Protein AF-A0A1E5FU29-F1 (afdb_monomer_lite)

Radius of gyration: 23.09 Å; chains: 1; bounding box: 64×74×40 Å

Structure (mmCIF, N/CA/C/O backbone):
data_AF-A0A1E5FU29-F1
#
_entry.id   AF-A0A1E5FU29-F1
#
loop_
_atom_site.group_PDB
_atom_site.id
_atom_site.type_symbol
_atom_site.label_atom_id
_atom_site.label_alt_id
_atom_site.label_comp_id
_atom_site.label_asym_id
_atom_site.label_entity_id
_atom_site.label_seq_id
_atom_site.pdbx_PDB_ins_code
_atom_site.Cartn_x
_atom_site.Cartn_y
_atom_site.Cartn_z
_atom_site.occupancy
_atom_site.B_iso_or_equiv
_atom_site.auth_seq_id
_atom_site.auth_comp_id
_atom_site.auth_asym_id
_atom_site.auth_atom_id
_atom_site.pdbx_PDB_model_num
ATOM 1 N N . MET A 1 1 ? 45.379 59.326 -18.581 1.00 33.59 1 MET A N 1
ATOM 2 C CA . MET A 1 1 ? 43.974 59.347 -18.115 1.00 33.59 1 MET A CA 1
ATOM 3 C C . MET A 1 1 ? 43.387 57.948 -18.263 1.00 33.59 1 MET A C 1
ATOM 5 O O . MET A 1 1 ? 43.498 57.407 -19.348 1.00 33.59 1 MET A O 1
ATOM 9 N N . LYS A 1 2 ? 42.839 57.398 -17.162 1.00 38.16 2 LYS A N 1
ATOM 10 C CA . LYS A 1 2 ? 41.643 56.522 -17.045 1.00 38.16 2 LYS A CA 1
ATOM 11 C C . LYS A 1 2 ? 41.327 55.614 -18.252 1.00 38.16 2 LYS A C 1
ATOM 13 O O . LYS A 1 2 ? 40.921 56.133 -19.280 1.00 38.16 2 LYS A O 1
ATOM 18 N N . LYS A 1 3 ? 41.424 54.279 -18.145 1.00 38.75 3 LYS A N 1
ATOM 19 C CA . LYS A 1 3 ? 40.364 53.292 -17.759 1.00 38.75 3 LYS A CA 1
ATOM 20 C C . LYS A 1 3 ? 40.636 52.039 -18.636 1.00 38.75 3 LYS A C 1
ATOM 22 O O . LYS A 1 3 ? 41.218 52.215 -19.693 1.00 38.75 3 LYS A O 1
ATOM 27 N N . LEU A 1 4 ? 40.297 50.782 -18.361 1.00 48.09 4 LEU A N 1
ATOM 28 C CA . LEU A 1 4 ? 39.419 50.080 -17.426 1.00 48.09 4 LEU A CA 1
ATOM 29 C C . LEU A 1 4 ? 39.959 48.636 -17.358 1.00 48.09 4 LEU A C 1
ATOM 31 O O . LEU A 1 4 ? 40.331 48.074 -18.386 1.00 48.09 4 LEU A O 1
ATOM 35 N N . ILE A 1 5 ? 39.991 48.046 -16.165 1.00 54.25 5 ILE A N 1
ATOM 36 C CA . ILE A 1 5 ? 40.266 46.620 -15.957 1.00 54.25 5 ILE A CA 1
ATOM 37 C C . ILE A 1 5 ? 39.015 45.861 -16.410 1.00 54.25 5 ILE A C 1
ATOM 39 O O . ILE A 1 5 ? 37.959 46.020 -15.798 1.00 54.25 5 ILE A O 1
ATOM 43 N N . LEU A 1 6 ? 39.112 45.070 -17.482 1.00 47.22 6 LEU A N 1
ATOM 44 C CA . LEU A 1 6 ? 38.072 44.106 -17.834 1.00 47.22 6 LEU A CA 1
ATOM 45 C C . LEU A 1 6 ? 38.356 42.822 -17.048 1.00 47.22 6 LEU A C 1
ATOM 47 O O . LEU A 1 6 ? 39.181 41.999 -17.435 1.00 47.22 6 LEU A O 1
ATOM 51 N N . ALA A 1 7 ? 37.718 42.705 -15.888 1.00 53.34 7 ALA A N 1
ATOM 52 C CA . ALA A 1 7 ? 37.637 41.451 -15.164 1.00 53.34 7 ALA A CA 1
ATOM 53 C C . ALA A 1 7 ? 36.749 40.496 -15.973 1.00 53.34 7 ALA A C 1
ATOM 55 O O . ALA A 1 7 ? 35.549 40.730 -16.111 1.00 53.34 7 ALA A O 1
ATOM 56 N N . SER A 1 8 ? 37.335 39.428 -16.511 1.00 46.84 8 SER A N 1
ATOM 57 C CA . SER A 1 8 ? 36.581 38.289 -17.034 1.00 46.84 8 SER A CA 1
ATOM 58 C C . SER A 1 8 ? 35.973 37.519 -15.862 1.00 46.84 8 SER A C 1
ATOM 60 O O . SER A 1 8 ? 36.492 36.493 -15.437 1.00 46.84 8 SER A O 1
ATOM 62 N N . THR A 1 9 ? 34.867 38.021 -15.315 1.00 53.34 9 THR A N 1
ATOM 63 C CA . THR A 1 9 ? 33.926 37.213 -14.534 1.00 53.34 9 THR A CA 1
ATOM 64 C C . THR A 1 9 ? 33.144 36.336 -15.504 1.00 53.34 9 THR A C 1
ATOM 66 O O . THR A 1 9 ? 31.980 36.594 -15.810 1.00 53.34 9 THR A O 1
ATOM 69 N N . THR A 1 10 ? 33.795 35.308 -16.043 1.00 51.16 10 THR A N 1
ATOM 70 C CA . THR A 1 10 ? 33.079 34.202 -16.667 1.00 51.16 10 THR A CA 1
ATOM 71 C C . THR A 1 10 ? 32.495 33.360 -15.551 1.00 51.16 10 THR A C 1
ATOM 73 O O . THR A 1 10 ? 33.184 32.549 -14.945 1.00 51.16 10 THR A O 1
ATOM 76 N N . LEU A 1 11 ? 31.224 33.669 -15.292 1.00 44.59 11 LEU A N 1
ATOM 77 C CA . LEU A 1 11 ? 30.141 32.718 -15.101 1.00 44.59 11 LEU A CA 1
ATOM 78 C C . LEU A 1 11 ? 30.424 31.679 -14.024 1.00 44.59 11 LEU A C 1
ATOM 80 O O . LEU A 1 11 ? 31.106 30.687 -14.258 1.00 44.59 11 LE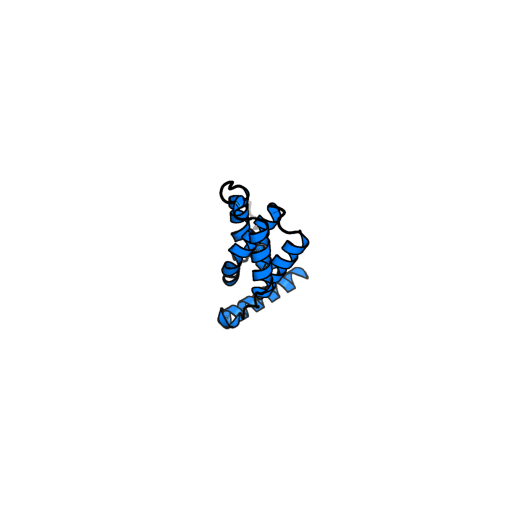U A O 1
ATOM 84 N N . PHE A 1 12 ? 29.811 31.926 -12.862 1.00 44.47 12 PHE A N 1
ATOM 85 C CA . PHE A 1 12 ? 29.373 30.889 -11.940 1.00 44.47 12 PHE A CA 1
ATOM 86 C C . PHE A 1 12 ? 29.118 29.613 -12.730 1.00 44.47 12 PHE A C 1
ATOM 88 O O . PHE A 1 12 ? 28.218 29.590 -13.575 1.00 44.47 12 PHE A O 1
ATOM 95 N N . SER A 1 13 ? 29.947 28.599 -12.481 1.00 43.19 13 SER A N 1
ATOM 96 C CA . SER A 1 13 ? 29.636 27.219 -12.794 1.00 43.19 13 SER A CA 1
ATOM 97 C C . SER A 1 13 ? 28.277 26.992 -12.174 1.00 43.19 13 SER A C 1
ATOM 99 O O . SER A 1 13 ? 28.162 26.811 -10.960 1.00 43.19 13 SER A O 1
ATOM 101 N N . GLY A 1 14 ? 27.244 27.151 -12.998 1.00 42.12 14 GLY A N 1
ATOM 102 C CA . GLY A 1 14 ? 25.913 26.749 -12.653 1.00 42.12 14 GLY A CA 1
ATOM 103 C C . GLY A 1 14 ? 26.090 25.313 -12.228 1.00 42.12 14 GLY A C 1
ATOM 104 O O . GLY A 1 14 ? 26.338 24.439 -13.054 1.00 42.12 14 GLY A O 1
ATOM 105 N N . LEU A 1 15 ? 25.980 25.090 -10.924 1.00 39.09 15 LEU A N 1
ATOM 106 C CA . LEU A 1 15 ? 25.192 23.999 -10.414 1.00 39.09 15 LEU A CA 1
ATOM 107 C C . LEU A 1 15 ? 23.855 24.092 -11.160 1.00 39.09 15 LEU A C 1
ATOM 109 O O . LEU A 1 15 ? 22.853 24.569 -10.642 1.00 39.09 15 LEU A O 1
ATOM 113 N N . ALA A 1 16 ? 23.856 23.623 -12.409 1.00 43.75 16 ALA A N 1
ATOM 114 C CA . ALA A 1 16 ? 22.798 22.797 -12.911 1.00 43.75 16 ALA A CA 1
ATOM 115 C C . ALA A 1 16 ? 22.817 21.589 -11.974 1.00 43.75 16 ALA A C 1
ATOM 117 O O . ALA A 1 16 ? 23.285 20.506 -12.308 1.00 43.75 16 ALA A O 1
ATOM 118 N N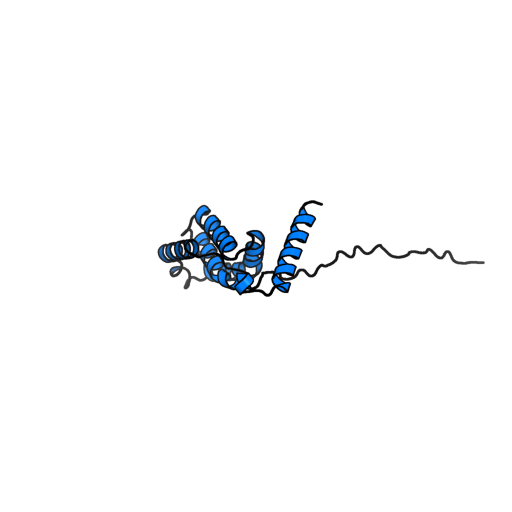 . ILE A 1 17 ? 22.304 21.810 -10.758 1.00 42.22 17 ILE A N 1
ATOM 119 C CA . ILE A 1 17 ? 21.343 20.889 -10.204 1.00 42.22 17 ILE A CA 1
ATOM 120 C C . ILE A 1 17 ? 20.391 20.764 -11.373 1.00 42.22 17 ILE A C 1
ATOM 122 O O . ILE A 1 17 ? 19.634 21.685 -11.689 1.00 42.22 17 ILE A O 1
ATOM 126 N N . ALA A 1 18 ? 20.578 19.691 -12.135 1.00 38.97 18 ALA A N 1
ATOM 127 C CA . ALA A 1 18 ? 19.480 19.148 -12.861 1.00 38.97 18 ALA A CA 1
ATOM 128 C C . ALA A 1 18 ? 18.399 19.087 -11.787 1.00 38.97 18 ALA A C 1
ATOM 130 O O . ALA A 1 18 ? 18.429 18.238 -10.900 1.00 38.97 18 ALA A O 1
ATOM 131 N N . CYS A 1 19 ? 17.460 20.025 -11.849 1.00 41.66 19 CYS A N 1
ATOM 132 C CA . CYS A 1 19 ? 16.085 19.692 -11.592 1.00 41.66 19 CYS A CA 1
ATOM 133 C C . CYS A 1 19 ? 15.787 18.629 -12.653 1.00 41.66 19 CYS A C 1
ATOM 135 O O . CYS A 1 19 ? 15.156 18.914 -13.668 1.00 41.66 19 CYS A O 1
ATOM 137 N N . GLY A 1 20 ? 16.361 17.426 -12.472 1.00 35.94 20 GLY A N 1
ATOM 138 C CA . GLY A 1 20 ? 15.807 16.214 -13.008 1.00 35.94 20 GLY A CA 1
ATOM 139 C C . GLY A 1 20 ? 14.373 16.365 -12.597 1.00 35.94 20 GLY A C 1
ATOM 140 O O . GLY A 1 20 ? 14.108 16.622 -11.418 1.00 35.94 20 GLY A O 1
ATOM 141 N N . ALA A 1 21 ? 13.510 16.455 -13.606 1.00 37.00 21 ALA A N 1
ATOM 142 C CA . ALA A 1 21 ? 12.089 16.486 -13.400 1.00 37.00 21 ALA A CA 1
ATOM 143 C C . ALA A 1 21 ? 11.842 15.561 -12.215 1.00 37.00 21 ALA A C 1
ATOM 145 O O . ALA A 1 21 ? 12.229 14.391 -12.270 1.00 37.00 21 ALA A O 1
ATOM 146 N N . HIS A 1 22 ? 11.350 16.107 -11.102 1.00 37.88 22 HIS A N 1
ATOM 147 C CA . HIS A 1 22 ? 10.697 15.271 -10.120 1.00 37.88 22 HIS A CA 1
ATOM 148 C C . HIS A 1 22 ? 9.513 14.738 -10.910 1.00 37.88 22 HIS A C 1
ATOM 150 O O . HIS A 1 22 ? 8.465 15.374 -10.992 1.00 37.88 22 HIS A O 1
ATOM 156 N N . VAL A 1 23 ? 9.762 13.672 -11.672 1.00 41.56 23 VAL A N 1
ATOM 157 C CA . VAL A 1 23 ? 8.727 12.919 -12.328 1.00 41.56 23 VAL A CA 1
ATOM 158 C C . VAL A 1 23 ? 7.874 12.526 -11.142 1.00 41.56 23 VAL A C 1
ATOM 160 O O . VAL A 1 23 ? 8.378 11.976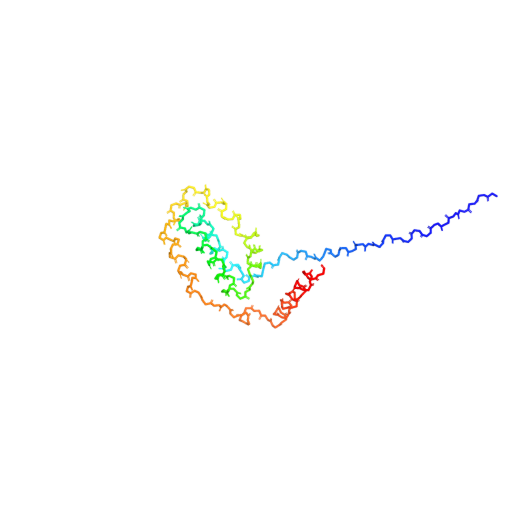 -10.161 1.00 41.56 23 VAL A O 1
ATOM 163 N N . HIS A 1 24 ? 6.619 12.946 -11.158 1.00 40.50 24 HIS A N 1
ATOM 164 C CA . HIS A 1 24 ? 5.617 12.378 -10.280 1.00 40.50 24 HIS A CA 1
ATOM 165 C C . HIS A 1 24 ? 5.518 10.905 -10.707 1.00 40.50 24 HIS A C 1
ATOM 167 O O . HIS A 1 24 ? 4.749 10.571 -11.599 1.00 40.50 24 HIS A O 1
ATOM 173 N N . ASN A 1 25 ? 6.446 10.078 -10.215 1.00 47.62 25 ASN A N 1
ATOM 174 C CA . ASN A 1 25 ? 6.850 8.814 -10.834 1.00 47.62 25 ASN A CA 1
ATOM 175 C C . ASN A 1 25 ? 6.206 7.628 -10.129 1.00 47.62 25 ASN A C 1
ATOM 177 O O . ASN A 1 25 ? 6.817 6.582 -9.936 1.00 47.62 25 ASN A O 1
ATOM 181 N N . THR A 1 26 ? 4.966 7.796 -9.702 1.00 56.97 26 THR A N 1
ATOM 182 C CA . THR A 1 26 ? 4.187 6.660 -9.239 1.00 56.97 26 THR A CA 1
ATOM 183 C C . THR A 1 26 ? 3.782 5.884 -10.476 1.00 56.97 26 THR A C 1
ATOM 185 O O . THR A 1 26 ? 3.018 6.379 -11.308 1.00 56.97 26 THR A O 1
ATOM 188 N N . LEU A 1 27 ? 4.382 4.707 -10.647 1.00 71.62 27 LEU A N 1
ATOM 189 C CA . LEU A 1 27 ? 4.144 3.870 -11.815 1.00 71.62 27 LEU A CA 1
ATOM 190 C C . LEU A 1 27 ? 2.633 3.569 -11.906 1.00 71.62 27 LEU A C 1
ATOM 192 O O . LEU A 1 27 ? 2.070 3.100 -10.915 1.00 71.62 27 LEU A O 1
ATOM 196 N N . PRO A 1 28 ? 1.971 3.805 -13.057 1.00 73.19 28 PRO A N 1
ATOM 197 C CA . PRO A 1 28 ? 0.509 3.726 -13.170 1.00 73.19 28 PRO A CA 1
ATOM 198 C C . PRO A 1 28 ? -0.108 2.408 -12.683 1.00 73.19 28 PRO A C 1
ATOM 200 O O . PRO A 1 28 ? -1.235 2.386 -12.204 1.00 73.19 28 PRO A O 1
ATOM 203 N N . HIS A 1 29 ? 0.627 1.294 -12.744 1.00 80.94 29 HIS A N 1
ATOM 204 C CA . HIS A 1 29 ? 0.126 0.003 -12.271 1.00 80.94 29 HIS A CA 1
ATOM 205 C C . HIS A 1 29 ? -0.125 -0.047 -10.751 1.00 80.94 29 HIS A C 1
ATOM 207 O O . HIS A 1 29 ? -0.895 -0.897 -10.300 1.00 80.94 29 HIS A O 1
ATOM 213 N N . TYR A 1 30 ? 0.467 0.860 -9.961 1.00 87.44 30 TYR A N 1
ATOM 214 C CA . TYR A 1 30 ? 0.188 0.969 -8.527 1.00 87.44 30 TYR A CA 1
ATOM 215 C C . TYR A 1 30 ? -1.189 1.553 -8.214 1.00 87.44 30 TYR A C 1
ATOM 217 O O . TYR A 1 30 ? -1.703 1.334 -7.114 1.00 87.44 30 TYR A O 1
ATOM 225 N N . GLU A 1 31 ? -1.826 2.239 -9.169 1.00 85.75 31 GLU A N 1
ATOM 226 C CA . GLU A 1 31 ? -3.166 2.804 -8.988 1.00 85.75 31 GLU A CA 1
ATOM 227 C C . GLU A 1 31 ? -4.177 1.731 -8.558 1.00 85.75 31 GLU A C 1
ATOM 229 O O . GLU A 1 31 ? -4.999 1.987 -7.674 1.00 85.75 31 GLU A O 1
ATOM 234 N N . ASN A 1 32 ? -4.023 0.502 -9.067 1.00 86.69 32 ASN A N 1
ATOM 235 C CA . ASN A 1 32 ? -4.847 -0.664 -8.732 1.00 86.69 32 ASN A CA 1
ATOM 236 C C . ASN A 1 32 ? -4.779 -1.078 -7.251 1.00 86.69 32 ASN A C 1
ATOM 238 O O . ASN A 1 32 ? -5.661 -1.791 -6.775 1.00 86.69 32 ASN A O 1
ATOM 242 N N . TYR A 1 33 ? -3.760 -0.634 -6.512 1.00 92.00 33 TYR A N 1
ATOM 243 C CA . TYR A 1 33 ? -3.556 -0.975 -5.101 1.00 92.00 33 TYR A CA 1
ATOM 244 C C . TYR A 1 33 ? -3.842 0.190 -4.151 1.00 92.00 33 TYR A C 1
ATOM 246 O O . TYR A 1 33 ? -3.747 0.018 -2.935 1.00 92.00 33 TYR A O 1
ATOM 254 N N . THR A 1 34 ? -4.233 1.358 -4.672 1.00 92.06 34 THR A N 1
ATOM 255 C CA . THR A 1 34 ? -4.512 2.557 -3.862 1.00 92.06 34 THR A CA 1
ATOM 256 C C . THR A 1 34 ? -5.573 2.285 -2.802 1.00 92.06 34 THR A C 1
ATOM 258 O O . THR A 1 34 ? -5.361 2.582 -1.630 1.00 92.06 34 THR A O 1
ATOM 261 N N . GLU A 1 35 ? -6.682 1.648 -3.180 1.00 91.81 35 GLU A N 1
ATOM 262 C CA . GLU A 1 35 ? -7.756 1.312 -2.237 1.00 91.81 35 GLU A CA 1
ATOM 263 C C . GLU A 1 35 ? -7.296 0.310 -1.174 1.00 91.81 35 GLU A C 1
ATOM 265 O O . GLU A 1 35 ? -7.655 0.437 -0.007 1.00 91.81 35 GLU A O 1
ATOM 270 N N . SER A 1 36 ? -6.430 -0.644 -1.531 1.00 95.44 36 SER A N 1
ATOM 271 C CA . SER A 1 36 ? -5.879 -1.583 -0.552 1.00 95.44 36 SER A CA 1
ATOM 272 C C . SER A 1 36 ? -4.917 -0.904 0.428 1.00 95.44 36 SER A C 1
ATOM 274 O O . SER A 1 36 ? -4.931 -1.229 1.614 1.00 95.44 36 SER A O 1
ATOM 276 N N . LEU A 1 37 ? -4.125 0.067 -0.035 1.00 95.88 37 LEU A N 1
ATOM 277 C CA . LEU A 1 37 ? -3.281 0.894 0.829 1.00 95.88 37 LEU A CA 1
ATOM 278 C C . LEU A 1 37 ? -4.119 1.750 1.784 1.00 95.88 37 LEU A C 1
ATOM 280 O O . LEU A 1 37 ? -3.798 1.848 2.969 1.00 95.88 37 LEU A O 1
ATOM 284 N N . VAL A 1 38 ? -5.209 2.342 1.286 1.00 94.31 38 VAL A N 1
ATOM 285 C CA . VAL A 1 38 ? -6.174 3.068 2.120 1.00 94.31 38 VAL A CA 1
ATOM 286 C C . VAL A 1 38 ? -6.775 2.126 3.159 1.00 94.31 38 VAL A C 1
ATOM 288 O O . VAL A 1 38 ? -6.790 2.459 4.344 1.00 94.31 38 VAL A O 1
ATOM 291 N N . ALA A 1 39 ? -7.194 0.931 2.741 1.00 94.75 39 ALA A N 1
ATOM 292 C CA . ALA A 1 39 ? -7.791 -0.061 3.617 1.00 94.75 39 ALA A CA 1
ATOM 293 C C . ALA A 1 39 ? -6.866 -0.494 4.745 1.00 94.75 39 ALA A C 1
ATOM 295 O O . ALA A 1 39 ? -7.239 -0.423 5.917 1.00 94.75 39 ALA A O 1
ATOM 296 N N . MET A 1 40 ? -5.637 -0.863 4.397 1.00 96.62 40 MET A N 1
ATOM 297 C CA . MET A 1 40 ? -4.594 -1.204 5.351 1.00 96.62 40 MET A CA 1
ATOM 298 C C . MET A 1 40 ? -4.406 -0.081 6.382 1.00 96.62 40 MET A C 1
ATOM 300 O O . MET A 1 40 ? -4.439 -0.335 7.587 1.00 96.62 40 MET A O 1
ATOM 304 N N . SER A 1 41 ? -4.249 1.164 5.926 1.00 95.25 41 SER A N 1
ATOM 305 C CA . SER A 1 41 ? -4.010 2.304 6.813 1.00 95.25 41 SER A CA 1
ATOM 306 C C . SER A 1 41 ? -5.204 2.621 7.715 1.00 95.25 41 SER A C 1
ATOM 308 O O . SER A 1 41 ? -5.011 2.842 8.909 1.00 95.25 41 SER A O 1
ATOM 310 N N . VAL A 1 42 ? -6.438 2.598 7.202 1.00 93.69 42 VAL A N 1
ATOM 311 C CA . VAL A 1 42 ? -7.643 2.846 8.015 1.00 93.69 42 VAL A CA 1
ATOM 312 C C . VAL A 1 42 ? -7.846 1.727 9.041 1.00 93.69 42 VAL A C 1
ATOM 314 O O . VAL A 1 42 ? -8.047 2.005 10.224 1.00 93.69 42 VAL A O 1
ATOM 317 N N . CYS A 1 43 ? -7.706 0.465 8.631 1.00 94.62 43 CYS A N 1
ATOM 318 C CA . CYS A 1 43 ? -7.772 -0.686 9.533 1.00 94.62 43 CYS A CA 1
ATOM 319 C C . CYS A 1 43 ? -6.716 -0.617 10.642 1.00 94.62 43 CYS A C 1
ATOM 321 O O . CYS A 1 43 ? -6.982 -0.992 11.788 1.00 94.62 43 CYS A O 1
ATOM 323 N N . LYS A 1 44 ? -5.523 -0.107 10.321 1.00 94.81 44 LYS A N 1
ATOM 324 C CA . LYS A 1 44 ? -4.454 0.110 11.293 1.00 94.81 44 LYS A CA 1
ATOM 325 C C . LYS A 1 44 ? -4.774 1.250 12.262 1.00 94.81 44 LYS A C 1
ATOM 327 O O . LYS A 1 44 ? -4.644 1.058 13.469 1.00 94.81 44 LYS A O 1
ATOM 332 N N . VAL A 1 45 ? -5.214 2.407 11.764 1.00 91.38 45 VAL A N 1
ATOM 333 C CA . VAL A 1 45 ? -5.601 3.567 12.594 1.00 91.38 45 VAL A CA 1
ATOM 334 C C . VAL A 1 45 ? -6.717 3.196 13.576 1.00 91.38 45 VAL A C 1
ATOM 336 O O . VAL A 1 45 ? -6.670 3.588 14.741 1.00 91.38 45 VAL A O 1
ATOM 339 N N . ASN A 1 46 ? -7.662 2.361 13.142 1.00 89.50 46 ASN A N 1
ATOM 340 C CA . ASN A 1 46 ? -8.770 1.884 13.970 1.00 89.50 46 ASN A CA 1
ATOM 341 C C . ASN A 1 46 ? -8.404 0.707 14.896 1.00 89.50 46 ASN A C 1
ATOM 343 O O . ASN A 1 46 ? -9.265 0.201 15.611 1.00 89.50 46 ASN A O 1
ATOM 347 N N . ASN A 1 47 ? -7.136 0.282 14.932 1.00 92.56 47 ASN A N 1
ATOM 348 C CA . ASN A 1 47 ? -6.638 -0.844 15.733 1.00 92.56 47 ASN A CA 1
ATOM 349 C C . ASN A 1 47 ? -7.304 -2.200 15.428 1.00 92.56 47 ASN A C 1
ATOM 351 O O . ASN A 1 47 ? -7.350 -3.072 16.295 1.00 92.56 47 ASN A O 1
ATOM 355 N N . HIS A 1 48 ? -7.791 -2.402 14.203 1.00 94.81 48 HIS A N 1
ATOM 356 C CA . HIS A 1 48 ? -8.331 -3.694 13.764 1.00 94.81 48 HIS A CA 1
ATOM 357 C C . HIS A 1 48 ? -7.252 -4.659 13.271 1.00 94.81 48 HIS A C 1
ATOM 359 O O . HIS A 1 48 ? -7.455 -5.873 13.295 1.00 94.81 48 HIS A O 1
ATOM 365 N N . ILE A 1 49 ? -6.088 -4.131 12.883 1.00 95.94 49 ILE A N 1
ATOM 366 C CA . ILE A 1 49 ? -4.899 -4.915 12.543 1.00 95.94 49 ILE A CA 1
ATOM 367 C C . ILE A 1 49 ? -3.684 -4.448 13.350 1.00 95.94 49 ILE A C 1
ATOM 369 O O . ILE A 1 49 ? -3.552 -3.278 13.720 1.00 95.94 49 ILE A O 1
ATOM 373 N N . SER A 1 50 ? -2.779 -5.384 13.625 1.00 97.06 50 SER A N 1
ATOM 374 C CA . SER A 1 50 ? -1.503 -5.107 14.290 1.00 97.06 50 SER A CA 1
ATOM 375 C C . SER A 1 50 ? -0.521 -4.363 13.375 1.00 97.06 50 SER A C 1
ATOM 377 O O . SER A 1 50 ? -0.691 -4.308 12.160 1.00 97.06 50 SER A O 1
ATOM 379 N N . GLU A 1 51 ? 0.542 -3.803 13.964 1.00 96.94 51 GLU A N 1
ATOM 380 C CA . GLU A 1 51 ? 1.666 -3.223 13.202 1.00 96.94 51 GLU A CA 1
ATOM 381 C C . GLU A 1 51 ? 2.317 -4.245 12.260 1.00 96.94 51 GLU A C 1
ATOM 383 O O . GLU A 1 51 ? 2.651 -3.941 11.118 1.00 96.94 51 GLU A O 1
ATOM 388 N N . GLU A 1 52 ? 2.472 -5.479 12.742 1.00 97.69 52 GLU A N 1
ATOM 389 C CA . GLU A 1 52 ? 3.062 -6.565 11.967 1.00 97.69 52 GLU A CA 1
ATOM 390 C C . GLU A 1 52 ? 2.186 -6.912 10.761 1.00 97.69 52 GLU A C 1
ATOM 392 O O . GLU A 1 52 ? 2.690 -7.011 9.644 1.00 97.69 52 GLU A O 1
ATOM 397 N N . GLN A 1 53 ? 0.868 -7.005 10.956 1.00 97.38 53 GLN A N 1
ATOM 398 C CA . GLN A 1 53 ? -0.072 -7.232 9.858 1.00 97.38 53 GLN A CA 1
ATOM 399 C C . GLN A 1 53 ? -0.044 -6.099 8.831 1.00 97.38 53 GLN A C 1
ATOM 401 O O . GLN A 1 53 ? 0.006 -6.391 7.640 1.00 97.38 53 GLN A O 1
ATOM 406 N N . SER A 1 54 ? -0.012 -4.827 9.248 1.00 97.00 54 SER A N 1
ATOM 407 C CA . SER A 1 54 ? 0.113 -3.717 8.291 1.00 97.00 54 SER A CA 1
ATOM 408 C C . SER A 1 54 ? 1.438 -3.759 7.525 1.00 97.00 54 SER A C 1
ATOM 410 O O . SER A 1 54 ? 1.451 -3.552 6.315 1.00 97.00 54 SER A O 1
ATOM 412 N N . ALA A 1 55 ? 2.551 -4.101 8.180 1.00 97.06 55 ALA A N 1
ATOM 413 C CA . ALA A 1 55 ? 3.844 -4.219 7.508 1.00 97.06 55 ALA A CA 1
ATOM 414 C C . ALA A 1 55 ? 3.870 -5.374 6.489 1.00 97.06 55 ALA A C 1
ATOM 416 O O . ALA A 1 55 ? 4.403 -5.223 5.389 1.00 97.06 55 ALA A O 1
ATOM 417 N N . VAL A 1 56 ? 3.281 -6.523 6.835 1.00 97.81 56 VAL A N 1
ATOM 418 C CA . VAL A 1 56 ? 3.156 -7.677 5.929 1.00 97.81 56 VAL A CA 1
ATOM 419 C C . VAL A 1 56 ? 2.247 -7.348 4.748 1.00 97.81 56 VAL A C 1
ATOM 421 O O . VAL A 1 56 ? 2.592 -7.668 3.613 1.00 97.81 56 VAL A O 1
ATOM 424 N N . TRP A 1 57 ? 1.126 -6.672 4.995 1.00 98.00 57 TRP A N 1
ATOM 425 C CA . TRP A 1 57 ? 0.209 -6.214 3.955 1.00 98.00 57 TRP A CA 1
ATOM 426 C C . TRP A 1 57 ? 0.924 -5.299 2.959 1.00 98.00 57 TRP A C 1
ATOM 428 O O . TRP A 1 57 ? 0.931 -5.583 1.761 1.00 98.00 57 TRP A O 1
ATOM 438 N N . PHE A 1 58 ? 1.608 -4.263 3.446 1.00 97.50 58 PHE A N 1
ATOM 439 C CA . PHE A 1 58 ? 2.357 -3.340 2.597 1.00 97.50 58 PHE A CA 1
ATOM 440 C C . PHE A 1 58 ? 3.387 -4.068 1.720 1.00 97.50 58 PHE A C 1
ATOM 442 O O . PHE A 1 58 ? 3.407 -3.901 0.502 1.00 97.50 58 PHE A O 1
ATOM 449 N N . LYS A 1 59 ? 4.191 -4.953 2.322 1.00 96.88 59 LYS A N 1
ATOM 450 C CA . LYS A 1 59 ? 5.188 -5.748 1.587 1.00 96.88 59 LYS A CA 1
ATOM 451 C C . LYS A 1 59 ? 4.560 -6.678 0.559 1.00 96.88 59 LYS A C 1
ATOM 453 O O . LYS A 1 59 ? 5.109 -6.858 -0.526 1.00 96.88 59 LYS A O 1
ATOM 458 N N . LYS A 1 60 ? 3.410 -7.272 0.883 1.00 97.31 60 LYS A N 1
ATOM 459 C CA . LYS A 1 60 ? 2.675 -8.108 -0.062 1.00 97.31 60 LYS A CA 1
ATOM 460 C C . LYS A 1 60 ? 2.209 -7.288 -1.259 1.00 97.31 60 LYS A C 1
ATOM 462 O O . LYS A 1 60 ? 2.389 -7.762 -2.370 1.00 97.31 60 LYS A O 1
ATOM 467 N N . LEU A 1 61 ? 1.693 -6.074 -1.066 1.00 96.69 61 LEU A N 1
ATOM 468 C CA . LEU A 1 61 ? 1.297 -5.200 -2.177 1.00 96.69 61 LEU A CA 1
ATOM 469 C C . LEU A 1 61 ? 2.485 -4.806 -3.059 1.00 96.69 61 LEU A C 1
ATOM 471 O O . LEU A 1 61 ? 2.362 -4.837 -4.279 1.00 96.69 61 LEU A O 1
ATOM 475 N N . ALA A 1 62 ? 3.646 -4.504 -2.469 1.00 93.69 62 ALA A N 1
ATOM 476 C CA . ALA A 1 62 ? 4.849 -4.176 -3.238 1.00 93.69 62 ALA A CA 1
ATOM 477 C C . ALA A 1 62 ? 5.293 -5.371 -4.093 1.00 93.69 62 ALA A C 1
ATOM 479 O O . ALA A 1 62 ? 5.569 -5.231 -5.286 1.00 93.69 62 ALA A O 1
ATOM 480 N N . TRP A 1 63 ? 5.275 -6.568 -3.496 1.00 94.50 63 TRP A N 1
ATOM 481 C CA . TRP A 1 63 ? 5.556 -7.814 -4.199 1.00 94.50 63 TRP A CA 1
ATOM 482 C C . TRP A 1 63 ? 4.529 -8.100 -5.300 1.00 94.50 63 TRP A C 1
ATOM 484 O O . TRP A 1 63 ? 4.927 -8.400 -6.422 1.00 94.50 63 TRP A O 1
ATOM 494 N N . VAL A 1 64 ? 3.230 -7.975 -5.008 1.00 94.25 64 VA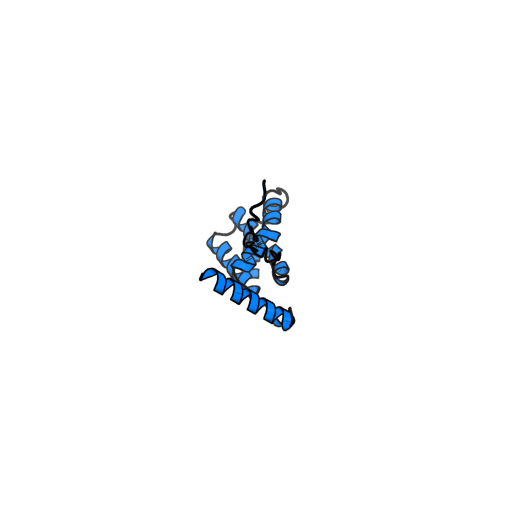L A N 1
ATOM 495 C CA . VAL A 1 64 ? 2.134 -8.200 -5.964 1.00 94.25 64 VAL A CA 1
ATOM 496 C C . VAL A 1 64 ? 2.259 -7.257 -7.160 1.00 94.25 64 VAL A C 1
ATOM 498 O O . VAL A 1 64 ? 2.113 -7.686 -8.297 1.00 94.25 64 VAL A O 1
ATOM 501 N N . ALA A 1 65 ? 2.614 -5.995 -6.929 1.00 91.25 65 ALA A N 1
ATOM 502 C CA . ALA A 1 65 ? 2.839 -5.015 -7.985 1.00 91.25 65 ALA A CA 1
ATOM 503 C C . ALA A 1 65 ? 4.112 -5.267 -8.817 1.00 91.25 65 ALA A C 1
ATOM 505 O O . ALA A 1 65 ? 4.317 -4.599 -9.822 1.00 91.25 65 ALA A O 1
ATOM 506 N N . ASN A 1 66 ? 4.963 -6.222 -8.423 1.00 90.38 66 ASN A N 1
ATOM 507 C CA . ASN A 1 66 ? 6.276 -6.456 -9.030 1.00 90.38 66 ASN A CA 1
ATOM 508 C C . ASN A 1 66 ? 7.170 -5.199 -9.028 1.00 90.38 66 ASN A C 1
ATOM 510 O O . ASN A 1 66 ? 7.884 -4.891 -9.989 1.00 90.38 66 ASN A O 1
ATOM 514 N N . GLY A 1 67 ? 7.142 -4.475 -7.910 1.00 87.31 67 GLY A N 1
ATOM 515 C CA . GLY A 1 67 ? 8.021 -3.337 -7.683 1.00 87.31 67 GLY A CA 1
ATOM 516 C C . GLY A 1 67 ? 8.630 -3.350 -6.288 1.00 87.31 67 GLY A C 1
ATOM 517 O O . GLY A 1 67 ? 8.768 -4.399 -5.654 1.00 87.31 67 GLY A O 1
ATOM 518 N N . THR A 1 68 ? 9.075 -2.187 -5.836 1.00 88.56 68 THR A N 1
ATOM 519 C CA . THR A 1 68 ? 9.811 -2.021 -4.579 1.00 88.56 68 THR A CA 1
ATOM 520 C C . THR A 1 68 ? 8.951 -1.405 -3.480 1.00 88.56 68 THR A C 1
ATOM 522 O O . THR A 1 68 ? 7.964 -0.716 -3.744 1.00 88.56 68 THR A O 1
ATOM 525 N N . ASP A 1 69 ? 9.358 -1.625 -2.226 1.00 91.00 69 ASP A N 1
ATOM 526 C CA . ASP A 1 69 ? 8.745 -0.989 -1.053 1.00 91.00 69 ASP A CA 1
ATOM 527 C C . ASP A 1 69 ? 8.778 0.545 -1.170 1.00 91.00 69 ASP A C 1
ATOM 529 O O . ASP A 1 69 ? 7.846 1.224 -0.748 1.00 91.00 69 ASP A O 1
ATOM 533 N N . GLU A 1 70 ? 9.842 1.091 -1.762 1.00 88.88 70 GLU A N 1
ATOM 534 C CA . GLU A 1 70 ? 10.025 2.529 -1.934 1.00 88.88 70 GLU A CA 1
ATOM 535 C C . GLU A 1 70 ? 9.069 3.113 -2.980 1.00 88.88 70 GLU A C 1
ATOM 537 O O . GLU A 1 70 ? 8.393 4.095 -2.692 1.00 88.88 70 GLU A O 1
ATOM 542 N N . GLU A 1 71 ? 8.944 2.484 -4.153 1.00 87.44 71 GLU A N 1
ATOM 543 C CA . GLU A 1 71 ? 7.991 2.904 -5.192 1.00 87.44 71 GLU A CA 1
ATOM 544 C C . GLU A 1 71 ? 6.545 2.859 -4.671 1.00 87.44 71 GLU A C 1
ATOM 546 O O . GLU A 1 71 ? 5.772 3.797 -4.879 1.00 87.44 71 GLU A O 1
ATOM 551 N N . LEU A 1 72 ? 6.186 1.808 -3.922 1.00 91.94 72 LEU A N 1
ATOM 552 C CA . LEU A 1 72 ? 4.870 1.719 -3.289 1.00 91.94 72 LEU A CA 1
ATOM 553 C C . LEU A 1 72 ? 4.683 2.791 -2.202 1.00 91.94 72 LEU A C 1
ATOM 555 O O . LEU A 1 72 ? 3.579 3.311 -2.032 1.00 91.94 72 LEU A O 1
ATOM 559 N N . PHE A 1 73 ? 5.735 3.139 -1.458 1.00 91.94 73 PHE A N 1
ATOM 560 C CA . PHE A 1 73 ? 5.669 4.176 -0.426 1.00 91.94 73 PHE A CA 1
ATOM 561 C C . PHE A 1 73 ? 5.523 5.573 -1.036 1.00 91.94 73 PHE A C 1
ATOM 563 O O . PHE A 1 73 ? 4.708 6.378 -0.574 1.00 91.94 73 PHE A O 1
ATOM 570 N N . GLU A 1 74 ? 6.258 5.859 -2.109 1.00 89.56 74 GLU A N 1
ATOM 571 C CA . GLU A 1 74 ? 6.064 7.061 -2.917 1.00 89.56 74 GLU A CA 1
ATOM 572 C C . GLU A 1 74 ? 4.611 7.124 -3.416 1.00 89.56 74 GLU A C 1
ATOM 574 O O . GLU A 1 74 ? 3.953 8.148 -3.230 1.00 89.56 74 GLU A O 1
ATOM 579 N N . HIS A 1 75 ? 4.048 6.019 -3.918 1.00 90.44 75 HIS A N 1
ATOM 580 C CA . HIS A 1 75 ? 2.630 5.957 -4.300 1.00 90.44 75 HIS A CA 1
ATOM 581 C C . HIS A 1 75 ? 1.677 6.248 -3.141 1.00 90.44 75 HIS A C 1
ATOM 583 O O . HIS A 1 75 ? 0.792 7.101 -3.246 1.00 90.44 75 HIS A O 1
ATOM 589 N N . TYR A 1 76 ? 1.890 5.597 -2.000 1.00 91.75 76 TYR A N 1
ATOM 590 C CA . TYR A 1 76 ? 1.092 5.799 -0.796 1.00 91.75 76 TYR A CA 1
ATOM 591 C C . TYR A 1 76 ? 1.047 7.272 -0.365 1.00 91.75 76 TYR A C 1
ATOM 593 O O . TYR A 1 76 ? -0.030 7.818 -0.106 1.00 91.75 76 TYR A O 1
ATOM 601 N N . THR A 1 77 ? 2.209 7.923 -0.302 1.00 90.75 77 THR A N 1
ATOM 602 C CA . THR A 1 77 ? 2.325 9.312 0.165 1.00 90.75 77 THR A CA 1
ATOM 603 C C . THR A 1 77 ? 1.679 10.318 -0.783 1.00 90.75 77 THR A C 1
ATOM 605 O O . THR A 1 77 ? 1.175 11.336 -0.314 1.00 90.75 77 THR A O 1
ATOM 608 N N . HIS A 1 78 ? 1.648 10.037 -2.087 1.00 87.50 78 HIS A N 1
ATOM 609 C CA . HIS A 1 78 ? 1.051 10.937 -3.074 1.00 87.50 78 HIS A CA 1
ATOM 610 C C . HIS A 1 78 ? -0.457 10.728 -3.252 1.00 87.50 78 HIS A C 1
ATOM 612 O O . HIS A 1 78 ? -1.168 11.706 -3.474 1.00 87.50 78 HIS A O 1
ATOM 618 N N . PHE A 1 79 ? -0.954 9.490 -3.141 1.00 87.44 79 PHE A N 1
ATOM 619 C CA . PHE A 1 79 ? -2.323 9.157 -3.564 1.00 87.44 79 PHE A CA 1
ATOM 620 C C . PHE A 1 79 ? -3.214 8.587 -2.459 1.00 87.44 79 PHE A C 1
ATOM 622 O O . PHE A 1 79 ? -4.411 8.863 -2.437 1.00 87.44 79 PHE A O 1
ATOM 629 N N . ALA A 1 80 ? -2.666 7.820 -1.515 1.00 86.56 80 ALA A N 1
ATOM 630 C CA . ALA A 1 80 ? -3.478 7.150 -0.498 1.00 86.56 80 ALA A CA 1
ATOM 631 C C . ALA A 1 80 ? -3.612 7.970 0.796 1.00 86.56 80 ALA A C 1
ATOM 633 O O . ALA A 1 80 ? -4.673 7.968 1.420 1.00 86.56 80 ALA A O 1
ATOM 634 N N . VAL A 1 81 ? -2.569 8.699 1.211 1.00 87.12 81 VAL A N 1
ATOM 635 C CA . VAL A 1 81 ? -2.538 9.357 2.533 1.00 87.12 81 VAL A CA 1
ATOM 636 C C . VAL A 1 81 ? -3.660 10.387 2.727 1.00 87.12 81 VAL A C 1
ATOM 638 O O . VAL A 1 81 ? -4.244 10.479 3.808 1.00 87.12 81 VAL A O 1
ATOM 641 N N . GLU A 1 82 ? -4.012 11.140 1.681 1.00 83.88 82 GLU A N 1
ATOM 642 C CA . GLU A 1 82 ? -5.097 12.122 1.757 1.00 83.88 82 GLU A CA 1
ATOM 643 C C . GLU A 1 82 ? -6.455 11.429 1.948 1.00 83.88 82 GLU A C 1
ATOM 645 O O . GLU A 1 82 ? -7.292 11.895 2.723 1.00 83.88 82 GLU A O 1
ATOM 650 N N . HIS A 1 83 ? -6.658 10.285 1.290 1.00 85.06 83 HIS A N 1
ATOM 651 C CA . HIS A 1 83 ? -7.884 9.496 1.394 1.00 85.06 83 HIS A CA 1
ATOM 652 C C . HIS A 1 83 ? -8.026 8.879 2.791 1.00 85.06 83 HIS A C 1
ATOM 654 O O . HIS A 1 83 ? -9.101 8.955 3.386 1.00 85.06 83 HIS A O 1
ATOM 660 N N . VAL A 1 84 ? -6.931 8.362 3.361 1.00 86.31 84 VAL A N 1
ATOM 661 C CA . VAL A 1 84 ? -6.897 7.825 4.733 1.00 86.31 84 VAL A CA 1
ATOM 662 C C . VAL A 1 84 ? -7.338 8.879 5.745 1.00 86.31 84 VAL A C 1
ATOM 664 O O . VAL A 1 84 ? -8.181 8.600 6.598 1.00 86.31 84 VAL A O 1
ATOM 667 N N . ASN A 1 85 ? -6.822 10.106 5.638 1.00 82.19 85 ASN A N 1
ATOM 668 C CA . ASN A 1 85 ? -7.180 11.181 6.565 1.00 82.19 85 ASN A CA 1
ATOM 669 C C . ASN A 1 85 ? -8.659 11.572 6.452 1.00 82.19 85 ASN A C 1
ATOM 671 O O . ASN A 1 85 ? -9.298 11.828 7.467 1.00 82.19 85 ASN A O 1
ATOM 675 N N . LYS A 1 86 ? -9.223 11.590 5.239 1.00 85.06 86 LYS A N 1
ATOM 676 C CA . LYS A 1 86 ? -10.650 11.889 5.040 1.00 85.06 86 LYS A CA 1
ATOM 677 C C . LYS A 1 86 ? -11.544 10.801 5.635 1.00 85.06 86 LYS A C 1
ATOM 679 O O . LYS A 1 86 ? -12.493 11.125 6.336 1.00 85.06 86 LYS A O 1
ATOM 684 N N . ILE A 1 87 ? -11.224 9.530 5.391 1.00 84.69 87 ILE A N 1
ATOM 685 C CA . ILE A 1 87 ? -12.048 8.390 5.822 1.00 84.69 87 ILE A CA 1
ATOM 686 C C . ILE A 1 87 ? -11.936 8.143 7.328 1.00 84.69 87 ILE A C 1
ATOM 688 O O . ILE A 1 87 ? -12.940 7.879 7.981 1.00 84.69 87 ILE A O 1
ATOM 692 N N . SER A 1 88 ? -10.734 8.242 7.899 1.00 80.00 88 SER A N 1
ATOM 693 C CA . SER A 1 88 ? -10.523 7.998 9.337 1.00 80.00 88 SER A CA 1
ATOM 694 C C . SER A 1 88 ? -11.196 9.038 10.241 1.00 80.00 88 SER A C 1
ATOM 696 O O . SER A 1 88 ? -11.369 8.791 11.432 1.00 80.00 88 SER A O 1
ATOM 698 N N . LEU A 1 89 ? -11.604 10.179 9.680 1.00 82.06 89 LEU A N 1
ATOM 699 C CA . LEU A 1 89 ? -12.339 11.239 10.371 1.00 82.06 89 LEU A CA 1
ATOM 700 C C . LEU A 1 89 ? -13.838 11.264 10.021 1.00 82.06 89 LEU A C 1
ATOM 702 O O . LEU A 1 89 ? -14.563 12.112 10.539 1.00 82.0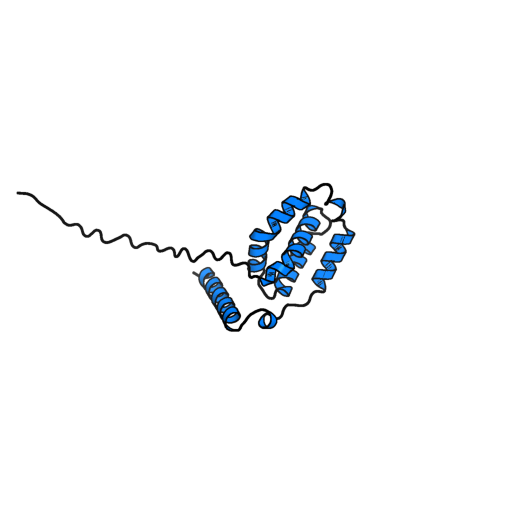6 89 LEU A O 1
ATOM 706 N N . ASP A 1 90 ? -14.308 10.365 9.153 1.00 86.38 90 ASP A N 1
ATOM 707 C CA . ASP A 1 90 ? -15.705 10.288 8.724 1.00 86.38 90 ASP A CA 1
ATOM 708 C C . ASP A 1 90 ? -16.497 9.317 9.618 1.00 86.38 90 ASP A C 1
ATOM 710 O O . ASP A 1 90 ? -16.414 8.092 9.487 1.00 86.38 90 ASP A O 1
ATOM 714 N N . GLU A 1 91 ? -17.297 9.880 10.528 1.00 85.75 91 GLU A N 1
ATOM 715 C CA . GLU A 1 91 ? -18.108 9.137 11.501 1.00 85.75 91 GLU A CA 1
ATOM 716 C C . GLU A 1 91 ? -19.120 8.169 10.862 1.00 85.75 91 GLU A C 1
ATOM 718 O O . GLU A 1 91 ? -19.463 7.157 11.477 1.00 85.75 91 GLU A O 1
ATOM 723 N N . GLU A 1 92 ? -19.582 8.426 9.634 1.00 87.75 92 GLU A N 1
ATOM 724 C CA . GLU A 1 92 ? -20.519 7.539 8.933 1.00 87.75 92 GLU A CA 1
ATOM 725 C C . GLU A 1 92 ? -19.806 6.357 8.267 1.00 87.75 92 GLU A C 1
ATOM 727 O O . GLU A 1 92 ? -20.384 5.275 8.092 1.00 87.75 92 GLU A O 1
ATOM 732 N N . MET A 1 93 ? -18.544 6.550 7.887 1.00 81.88 93 MET A N 1
ATOM 733 C CA . MET A 1 93 ? -17.742 5.521 7.235 1.00 81.88 93 MET A CA 1
ATOM 734 C C . MET A 1 93 ? -17.046 4.613 8.240 1.00 81.88 93 MET A C 1
ATOM 736 O O . MET A 1 93 ? -16.978 3.409 7.991 1.00 81.88 93 MET A O 1
ATOM 740 N N . LEU A 1 94 ? -16.595 5.137 9.384 1.00 79.44 94 LEU A N 1
ATOM 741 C CA . LEU A 1 94 ? -15.867 4.379 10.410 1.00 79.44 94 LEU A CA 1
ATOM 742 C C . LEU A 1 94 ? -16.501 3.017 10.777 1.00 79.44 94 LEU A C 1
ATOM 744 O O . LEU A 1 94 ? -15.767 2.028 10.793 1.00 79.44 94 LEU A O 1
ATOM 748 N N . PRO A 1 95 ? -17.831 2.878 10.983 1.00 85.19 95 PRO A N 1
ATOM 749 C CA . PRO A 1 95 ? -18.443 1.587 11.323 1.00 85.19 95 PRO A CA 1
ATOM 750 C C . PRO A 1 95 ? -18.331 0.509 10.231 1.00 85.19 95 PRO A C 1
ATOM 752 O O . PRO A 1 95 ? -18.472 -0.683 10.518 1.00 85.19 95 PRO A O 1
ATOM 755 N N . LYS A 1 96 ? -18.106 0.909 8.973 1.00 86.69 96 LYS A N 1
ATOM 756 C CA . LYS A 1 96 ? -17.954 -0.018 7.840 1.00 86.69 96 LYS A CA 1
ATOM 757 C C . LYS A 1 96 ? -16.577 -0.684 7.834 1.00 86.69 96 LYS A C 1
ATOM 759 O O . LYS A 1 96 ? -16.469 -1.832 7.421 1.00 86.69 96 LYS A O 1
ATOM 764 N N . TRP A 1 97 ? -15.561 -0.004 8.360 1.00 90.25 97 TRP A N 1
ATOM 765 C CA . TRP A 1 97 ? -14.181 -0.485 8.475 1.00 90.25 97 TRP A CA 1
ATOM 766 C C . TRP A 1 97 ? -13.963 -1.247 9.784 1.00 90.25 97 TRP A C 1
ATOM 768 O O . TRP A 1 97 ? -13.075 -0.916 10.565 1.00 90.25 97 TRP A O 1
ATOM 778 N N . ASN A 1 98 ? -14.824 -2.224 10.059 1.00 92.00 98 ASN A N 1
ATOM 779 C CA . ASN A 1 98 ? -14.771 -3.010 11.290 1.00 92.00 98 ASN A CA 1
ATOM 780 C C . ASN A 1 98 ? -13.761 -4.169 11.204 1.00 92.00 98 ASN A C 1
ATOM 782 O O . ASN A 1 98 ? -13.200 -4.457 10.147 1.00 92.00 98 ASN A O 1
ATOM 786 N N . GLN A 1 99 ? -13.577 -4.868 12.329 1.00 94.69 99 GLN A N 1
ATOM 787 C CA . GLN A 1 99 ? -12.664 -6.008 12.467 1.00 94.69 99 GLN A CA 1
ATOM 788 C C . GLN A 1 99 ? -12.807 -7.041 11.339 1.00 94.69 99 GLN A C 1
ATOM 790 O O . GLN A 1 99 ? -11.800 -7.439 10.763 1.00 94.69 99 GLN A O 1
ATOM 795 N N . ASN A 1 100 ? -14.039 -7.446 11.012 1.00 96.19 100 ASN A N 1
ATOM 796 C CA . ASN A 1 100 ? -14.288 -8.503 10.029 1.00 96.19 100 ASN A CA 1
ATOM 797 C C . ASN A 1 100 ? -13.893 -8.047 8.626 1.00 96.19 100 ASN A C 1
ATOM 799 O O . ASN A 1 100 ? -13.192 -8.766 7.927 1.00 96.19 100 ASN A O 1
ATOM 803 N N . TYR A 1 101 ? -14.290 -6.830 8.246 1.00 94.56 101 TYR A N 1
ATOM 804 C CA . TYR A 1 101 ? -13.891 -6.252 6.967 1.00 94.56 101 TYR A CA 1
ATOM 805 C C . TYR A 1 101 ? -12.359 -6.193 6.848 1.00 94.56 101 TYR A C 1
ATOM 807 O O . TYR A 1 101 ? -11.792 -6.614 5.845 1.00 94.56 101 TYR A O 1
ATOM 815 N N . CYS A 1 102 ? -11.674 -5.719 7.891 1.00 95.69 102 CYS A N 1
ATOM 816 C CA . CYS A 1 102 ? -10.216 -5.619 7.895 1.00 95.69 102 CYS A CA 1
ATOM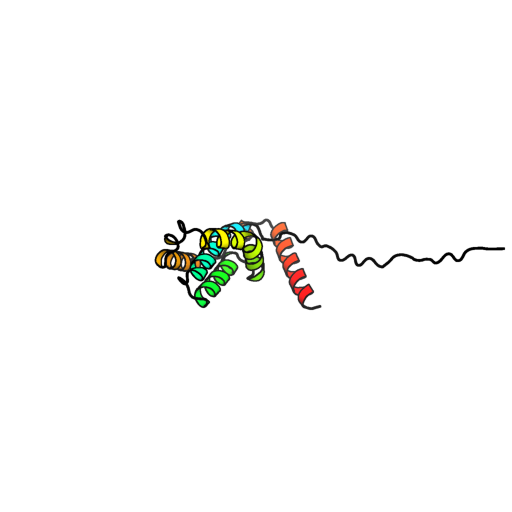 817 C C . CYS A 1 102 ? -9.518 -6.983 7.801 1.00 95.69 102 CYS A C 1
ATOM 819 O O . CYS A 1 102 ? -8.482 -7.097 7.147 1.00 95.69 102 CYS A O 1
ATOM 821 N N . GLU A 1 103 ? -10.078 -8.008 8.442 1.00 96.06 103 GLU A N 1
ATOM 822 C CA . GLU A 1 103 ? -9.581 -9.380 8.361 1.00 96.06 103 GLU A CA 1
ATOM 823 C C . GLU A 1 103 ? -9.769 -9.968 6.955 1.00 96.06 103 GLU A C 1
ATOM 825 O O . GLU A 1 103 ? -8.816 -10.504 6.390 1.00 96.06 103 GLU A O 1
ATOM 830 N N . GLU A 1 104 ? -10.954 -9.804 6.360 1.00 96.62 104 GLU A N 1
ATOM 831 C CA . GLU A 1 104 ? -11.248 -10.239 4.988 1.00 96.62 104 GLU A CA 1
ATOM 832 C C . GLU A 1 104 ? -10.291 -9.585 3.984 1.00 96.62 104 GLU A C 1
ATOM 834 O O . GLU A 1 104 ? -9.614 -10.284 3.232 1.00 96.62 104 GLU A O 1
ATOM 839 N N . GLN A 1 105 ? -10.141 -8.258 4.040 1.00 97.12 105 GLN A N 1
ATOM 840 C CA . GLN A 1 105 ? -9.239 -7.534 3.142 1.00 97.12 105 GLN A CA 1
ATOM 841 C C . GLN A 1 105 ? -7.773 -7.960 3.297 1.00 97.12 105 GLN A C 1
ATOM 843 O O . GLN A 1 105 ? -7.053 -8.071 2.302 1.00 97.12 105 GLN A O 1
ATOM 848 N N . PHE A 1 106 ? -7.317 -8.221 4.527 1.00 96.81 106 PHE A N 1
ATOM 849 C CA . PHE A 1 106 ? -5.959 -8.710 4.754 1.00 96.81 106 PHE A CA 1
ATOM 850 C C . PHE A 1 106 ? -5.738 -10.058 4.058 1.00 96.81 106 PHE A C 1
ATOM 852 O O . PHE A 1 106 ? -4.747 -10.229 3.345 1.00 96.81 106 PHE A O 1
ATOM 859 N N . PHE A 1 107 ? -6.658 -11.012 4.230 1.00 96.50 107 PHE A N 1
ATOM 860 C CA . PHE A 1 107 ? -6.527 -12.335 3.620 1.00 96.50 107 PHE A CA 1
ATOM 861 C C . PHE A 1 107 ? -6.674 -12.312 2.097 1.00 96.50 107 PHE A C 1
ATOM 863 O O . PHE A 1 107 ? -5.917 -13.016 1.425 1.00 96.50 107 PHE A O 1
ATOM 870 N N . ASP A 1 108 ? -7.557 -11.471 1.557 1.00 96.50 108 ASP A N 1
ATOM 871 C CA . ASP A 1 108 ? -7.688 -11.264 0.111 1.00 96.50 108 ASP A CA 1
ATOM 872 C C . ASP A 1 108 ? -6.351 -10.826 -0.498 1.00 96.50 108 ASP A C 1
ATOM 874 O O . ASP A 1 108 ? -5.889 -11.393 -1.490 1.00 96.50 108 ASP A O 1
ATOM 878 N N . VAL A 1 109 ? -5.663 -9.878 0.143 1.00 96.69 109 VAL A N 1
ATOM 879 C CA . VAL A 1 109 ? -4.366 -9.387 -0.337 1.00 96.69 109 VAL A CA 1
ATOM 880 C C . VAL A 1 109 ? -3.269 -10.434 -0.181 1.00 96.69 109 VAL A C 1
ATOM 882 O O . VAL A 1 109 ? -2.417 -10.573 -1.061 1.00 96.69 109 VAL A O 1
ATOM 885 N N . MET A 1 110 ? -3.287 -11.228 0.893 1.00 96.81 110 MET A N 1
ATOM 886 C CA . MET A 1 110 ? -2.338 -12.337 1.042 1.00 96.81 110 MET A CA 1
ATOM 887 C C . MET A 1 110 ? -2.485 -13.386 -0.068 1.00 96.81 110 MET A C 1
ATOM 889 O O . MET A 1 110 ? -1.480 -13.984 -0.467 1.00 96.81 110 MET A O 1
ATOM 893 N N . ALA A 1 111 ? -3.699 -13.569 -0.590 1.00 96.62 111 ALA A N 1
ATOM 894 C CA . ALA A 1 111 ? -4.009 -14.509 -1.661 1.00 96.62 111 ALA A CA 1
ATOM 895 C C . ALA A 1 111 ? -3.707 -13.983 -3.077 1.00 96.62 111 ALA A C 1
ATOM 897 O O . ALA A 1 111 ? -3.746 -14.765 -4.021 1.00 96.62 111 ALA A O 1
ATOM 898 N N . MET A 1 112 ? -3.394 -12.694 -3.244 1.00 94.56 112 MET A N 1
ATOM 899 C CA . MET A 1 112 ? -3.073 -12.119 -4.554 1.00 94.56 112 MET A CA 1
ATOM 900 C C . MET A 1 112 ? -1.780 -12.696 -5.147 1.00 94.56 112 MET A C 1
ATOM 902 O O . MET A 1 112 ? -0.779 -12.878 -4.443 1.00 94.56 112 MET A O 1
ATOM 906 N N . ASP A 1 113 ? -1.782 -12.901 -6.461 1.00 93.69 113 ASP A N 1
ATOM 907 C CA . ASP A 1 113 ? -0.603 -13.270 -7.242 1.00 93.69 113 ASP A CA 1
ATOM 908 C C . ASP A 1 113 ? 0.143 -12.034 -7.748 1.00 93.69 113 ASP A C 1
ATOM 910 O O . ASP A 1 113 ? -0.420 -10.948 -7.866 1.00 93.69 113 ASP A O 1
ATOM 914 N N . GLN A 1 114 ? 1.431 -12.200 -8.038 1.00 92.31 114 GLN A N 1
ATOM 915 C CA . GLN A 1 114 ? 2.250 -11.133 -8.598 1.00 92.31 114 GLN A CA 1
ATOM 916 C C . GLN A 1 114 ? 1.857 -10.819 -10.046 1.00 92.31 114 GLN A C 1
ATOM 918 O O . GLN A 1 114 ? 1.616 -11.717 -10.851 1.00 92.31 114 GLN A O 1
ATOM 923 N N . VAL A 1 115 ? 1.849 -9.530 -10.376 1.00 88.19 115 VAL A N 1
ATOM 924 C CA . VAL A 1 115 ? 1.636 -9.004 -11.722 1.00 88.19 115 VAL A CA 1
ATOM 925 C C . VAL A 1 115 ? 2.841 -9.282 -12.619 1.00 88.19 115 VAL A C 1
ATOM 927 O O . VAL A 1 115 ? 3.997 -9.057 -12.250 1.00 88.19 115 VAL A O 1
ATOM 930 N N . VAL A 1 116 ? 2.546 -9.712 -13.843 1.00 87.56 116 VAL A N 1
ATOM 931 C CA . VAL A 1 116 ? 3.511 -9.835 -14.938 1.00 87.56 116 VAL A CA 1
ATOM 932 C C . VAL A 1 116 ? 3.576 -8.485 -15.654 1.00 87.56 116 VAL A C 1
ATOM 934 O O . VAL A 1 116 ? 2.583 -8.022 -16.209 1.00 87.56 116 VAL A O 1
ATOM 937 N N . LEU A 1 117 ? 4.721 -7.803 -15.594 1.00 83.62 117 LEU A N 1
ATOM 938 C CA . LEU A 1 117 ? 4.837 -6.424 -16.092 1.00 83.62 117 LEU A CA 1
ATOM 939 C C . LEU A 1 117 ? 4.806 -6.352 -17.617 1.00 83.62 117 LEU A C 1
ATOM 941 O O . LEU A 1 117 ? 4.362 -5.356 -18.178 1.00 83.62 117 LEU A O 1
ATOM 945 N N . GLU A 1 118 ? 5.232 -7.422 -18.275 1.00 86.19 118 GLU A N 1
ATOM 946 C CA . GLU A 1 118 ? 5.179 -7.606 -19.721 1.00 86.19 118 GLU A CA 1
ATOM 947 C C . GLU A 1 118 ? 3.743 -7.616 -20.264 1.00 86.19 118 GLU A C 1
ATOM 949 O O . GLU A 1 118 ? 3.539 -7.347 -21.446 1.00 86.19 118 GLU A O 1
ATOM 954 N N . ASP A 1 119 ? 2.749 -7.881 -19.409 1.00 86.81 119 ASP A N 1
ATOM 955 C CA . ASP A 1 119 ? 1.334 -7.790 -19.776 1.00 86.81 119 ASP A CA 1
ATOM 956 C C . ASP A 1 119 ? 0.805 -6.343 -19.707 1.00 86.81 119 ASP A C 1
ATOM 958 O O . ASP A 1 119 ? -0.267 -6.054 -20.243 1.00 86.81 119 ASP A O 1
ATOM 962 N N . LEU A 1 120 ? 1.530 -5.432 -19.043 1.00 81.38 120 LEU A N 1
ATOM 963 C CA . LEU A 1 120 ? 1.104 -4.050 -18.780 1.00 81.38 120 LEU A CA 1
ATOM 964 C C . LEU A 1 120 ? 1.893 -2.994 -19.554 1.00 81.38 120 LEU A C 1
ATOM 966 O O . LEU A 1 120 ? 1.346 -1.929 -19.836 1.00 81.38 120 LEU A O 1
ATOM 970 N N . TYR A 1 121 ? 3.157 -3.271 -19.862 1.00 83.12 121 TYR A N 1
ATOM 971 C CA . TYR A 1 121 ? 4.099 -2.306 -20.419 1.00 83.12 121 TYR A CA 1
ATOM 972 C C . TYR A 1 121 ? 4.743 -2.824 -21.698 1.00 83.12 121 TYR A C 1
ATOM 974 O O . TYR A 1 121 ? 4.970 -4.026 -21.860 1.00 83.12 121 TYR A O 1
ATOM 982 N N . ASP A 1 122 ? 5.087 -1.907 -22.600 1.00 88.56 122 ASP A N 1
ATOM 983 C CA . ASP A 1 122 ? 5.883 -2.254 -23.771 1.00 88.56 122 ASP A CA 1
ATOM 984 C C . ASP A 1 122 ? 7.383 -2.412 -23.440 1.00 88.56 122 ASP A C 1
ATOM 986 O O . ASP A 1 122 ? 7.867 -2.100 -22.349 1.00 88.56 122 ASP A O 1
ATOM 990 N N . ALA A 1 123 ? 8.155 -2.935 -24.397 1.00 86.00 123 ALA A N 1
ATOM 991 C CA . ALA A 1 123 ? 9.577 -3.212 -24.194 1.00 86.00 123 ALA A CA 1
ATOM 992 C C . ALA A 1 123 ? 10.420 -1.953 -23.912 1.00 86.00 123 ALA A C 1
ATOM 994 O O . ALA A 1 123 ? 11.449 -2.054 -23.242 1.00 86.00 123 ALA A O 1
ATOM 995 N N . GLN A 1 124 ? 10.014 -0.788 -24.428 1.00 83.25 124 GLN A N 1
ATOM 996 C CA . GLN A 1 124 ? 10.709 0.473 -24.181 1.00 83.25 124 GLN A CA 1
ATOM 997 C C . GLN A 1 124 ? 10.423 0.956 -22.757 1.00 83.25 124 GLN A C 1
ATOM 999 O O . GLN A 1 124 ? 11.357 1.295 -22.036 1.00 83.25 124 GLN A O 1
ATOM 1004 N N . GLU A 1 125 ? 9.164 0.906 -22.326 1.00 83.69 125 GLU A N 1
ATOM 1005 C CA . GLU A 1 125 ? 8.752 1.277 -20.969 1.00 83.69 125 GLU A CA 1
ATOM 1006 C C . GLU A 1 125 ? 9.426 0.398 -19.904 1.00 83.69 125 GLU A C 1
ATOM 1008 O O . GLU A 1 125 ? 9.914 0.899 -18.887 1.00 83.69 125 GLU A O 1
ATOM 1013 N N . LEU A 1 126 ? 9.527 -0.912 -20.155 1.00 85.25 126 LEU A N 1
ATOM 1014 C CA . LEU A 1 126 ? 10.247 -1.838 -19.278 1.00 85.25 126 LEU A CA 1
ATOM 1015 C C . LEU A 1 126 ? 11.746 -1.513 -19.201 1.00 85.25 126 LEU A C 1
ATOM 1017 O O . LEU A 1 126 ? 12.313 -1.504 -18.105 1.00 85.25 126 LEU A O 1
ATOM 1021 N N . ALA A 1 127 ? 12.378 -1.209 -20.339 1.00 84.62 127 ALA A N 1
ATOM 1022 C CA . ALA A 1 127 ? 13.789 -0.837 -20.389 1.00 84.62 127 ALA A CA 1
ATOM 1023 C C . ALA A 1 127 ? 14.063 0.489 -19.661 1.00 84.62 127 ALA A C 1
ATOM 1025 O O . ALA A 1 127 ? 15.040 0.591 -18.916 1.00 84.62 127 ALA A O 1
ATOM 1026 N N . ASP A 1 128 ? 13.187 1.481 -19.826 1.00 83.19 128 ASP A N 1
ATOM 1027 C CA . ASP A 1 128 ? 13.294 2.774 -19.150 1.00 83.19 128 ASP A CA 1
ATOM 1028 C C . ASP A 1 128 ? 13.121 2.623 -17.632 1.00 83.19 128 ASP A C 1
ATOM 1030 O O . ASP A 1 128 ? 13.869 3.223 -16.854 1.00 83.19 128 ASP A O 1
ATOM 1034 N N . ARG A 1 129 ? 12.194 1.765 -17.187 1.00 80.44 129 ARG A N 1
ATOM 1035 C CA . ARG A 1 129 ? 12.024 1.419 -15.768 1.00 80.44 129 ARG A CA 1
ATOM 1036 C C . ARG A 1 129 ? 13.287 0.782 -15.186 1.00 80.44 129 ARG A C 1
ATOM 1038 O O . ARG A 1 129 ? 13.770 1.229 -14.144 1.00 80.44 129 ARG A O 1
ATOM 1045 N N . ASP A 1 130 ? 13.846 -0.224 -15.853 1.00 83.56 130 ASP A N 1
ATOM 1046 C CA . ASP A 1 130 ? 15.059 -0.904 -15.386 1.00 83.56 130 ASP A CA 1
ATOM 1047 C C . ASP A 1 130 ? 16.263 0.048 -15.349 1.00 83.56 130 ASP A C 1
ATOM 1049 O O . ASP A 1 130 ? 17.047 0.033 -14.394 1.00 83.56 130 ASP A O 1
ATOM 1053 N N . PHE A 1 131 ? 16.387 0.922 -16.349 1.00 82.44 131 PHE A N 1
ATOM 1054 C CA . PHE A 1 131 ? 17.416 1.956 -16.394 1.00 82.44 131 PHE A CA 1
ATOM 1055 C C . PHE A 1 131 ? 17.283 2.956 -15.236 1.00 82.44 131 PHE A C 1
ATOM 1057 O O . PHE A 1 131 ? 18.261 3.220 -14.531 1.00 82.44 131 PHE A O 1
ATOM 1064 N N . ASN A 1 132 ? 16.073 3.460 -14.974 1.00 78.50 132 ASN A N 1
ATOM 1065 C CA . ASN A 1 132 ? 15.810 4.372 -13.858 1.00 78.50 132 ASN A CA 1
ATOM 1066 C C . ASN A 1 132 ? 16.140 3.730 -12.506 1.00 78.50 132 ASN A C 1
ATOM 1068 O O . ASN A 1 132 ? 16.749 4.370 -11.643 1.00 78.50 132 ASN A O 1
ATOM 1072 N N . ARG A 1 133 ? 15.816 2.443 -12.337 1.00 77.62 133 ARG A N 1
ATOM 1073 C CA . ARG A 1 133 ? 16.159 1.691 -11.126 1.00 77.62 133 ARG A CA 1
ATOM 1074 C C . ARG A 1 133 ? 17.672 1.607 -10.923 1.00 77.62 133 ARG A C 1
ATOM 1076 O O . ARG A 1 133 ? 18.155 1.795 -9.808 1.00 77.62 133 ARG A O 1
ATOM 1083 N N . GLN A 1 134 ? 18.430 1.357 -11.992 1.00 81.19 134 GLN A N 1
ATOM 1084 C CA . GLN A 1 134 ? 19.896 1.325 -11.940 1.00 81.19 134 GLN A CA 1
ATOM 1085 C C . GLN A 1 134 ? 20.490 2.684 -11.565 1.00 81.19 134 GLN A C 1
ATOM 1087 O O . GLN A 1 134 ? 21.367 2.733 -10.704 1.00 81.19 134 GLN A O 1
ATOM 1092 N N . ILE A 1 135 ? 19.986 3.783 -12.142 1.00 77.19 135 ILE A N 1
ATOM 1093 C CA . ILE A 1 135 ? 20.427 5.137 -11.775 1.00 77.19 135 ILE A CA 1
ATOM 1094 C C . ILE A 1 135 ? 20.243 5.366 -10.275 1.00 77.19 135 ILE A C 1
ATOM 1096 O O . ILE A 1 135 ? 21.195 5.776 -9.605 1.00 77.19 135 ILE A O 1
ATOM 1100 N N . LYS A 1 136 ? 19.053 5.062 -9.744 1.00 73.06 136 LYS A N 1
ATOM 1101 C CA . LYS A 1 136 ? 18.732 5.263 -8.326 1.00 73.06 136 LYS A CA 1
ATOM 1102 C C . LYS A 1 136 ? 19.706 4.505 -7.418 1.00 73.06 136 LYS A C 1
ATOM 1104 O O . LYS A 1 136 ? 20.339 5.117 -6.564 1.00 73.06 136 LYS A O 1
ATOM 1109 N N . MET A 1 137 ? 19.946 3.222 -7.706 1.00 71.62 137 MET A N 1
ATOM 1110 C CA . MET A 1 137 ? 20.911 2.399 -6.963 1.00 71.62 137 MET A CA 1
ATOM 1111 C C . MET A 1 137 ? 22.345 2.950 -7.017 1.00 71.62 137 MET A C 1
ATOM 1113 O O . MET A 1 137 ? 23.066 2.900 -6.025 1.00 71.62 137 MET A O 1
ATOM 1117 N N . THR A 1 138 ? 22.784 3.488 -8.161 1.00 71.69 138 THR A N 1
ATOM 1118 C CA . THR A 1 138 ? 24.136 4.065 -8.272 1.00 71.69 138 THR A CA 1
ATOM 1119 C C . THR A 1 138 ? 24.287 5.395 -7.528 1.00 71.69 138 THR A C 1
ATOM 1121 O O . THR A 1 138 ? 25.360 5.661 -6.984 1.00 71.69 138 THR A O 1
ATOM 1124 N N . GLY A 1 139 ? 23.225 6.203 -7.447 1.00 61.16 139 GLY A N 1
ATOM 1125 C CA . GLY A 1 139 ? 23.220 7.487 -6.737 1.00 61.16 139 GLY A CA 1
ATOM 1126 C C . GLY A 1 139 ? 23.244 7.371 -5.209 1.00 61.16 139 GLY A C 1
ATOM 1127 O O . GLY A 1 139 ? 23.669 8.303 -4.537 1.00 61.16 139 GLY A O 1
ATOM 1128 N N . GLU A 1 140 ? 22.848 6.228 -4.649 1.00 58.09 140 GLU A N 1
ATOM 1129 C CA . GLU A 1 140 ? 22.917 5.959 -3.202 1.00 58.09 140 GLU A CA 1
ATOM 1130 C C . GLU A 1 140 ? 24.323 5.552 -2.724 1.00 58.09 140 GLU A C 1
ATOM 1132 O O . GLU A 1 140 ? 24.600 5.539 -1.525 1.00 58.09 140 GLU A O 1
ATOM 1137 N N . THR A 1 141 ? 25.227 5.224 -3.655 1.00 49.19 141 THR A N 1
ATOM 1138 C CA . THR A 1 141 ? 26.602 4.779 -3.356 1.00 49.19 141 THR A CA 1
ATOM 1139 C C . THR A 1 141 ? 27.677 5.868 -3.479 1.00 49.19 141 THR A C 1
ATOM 1141 O O . THR A 1 141 ? 28.860 5.562 -3.311 1.00 49.19 141 THR A O 1
ATOM 1144 N N . SER A 1 142 ? 27.293 7.120 -3.763 1.00 43.69 142 SER A N 1
ATOM 1145 C CA . SER A 1 142 ? 28.201 8.268 -3.959 1.00 43.69 142 SER A CA 1
ATOM 1146 C C . SER A 1 142 ? 28.181 9.282 -2.823 1.00 43.69 142 SER A C 1
ATOM 1148 O O . SER A 1 142 ? 27.062 9.634 -2.393 1.00 43.69 142 SER A O 1
#

Secondary structure (DSSP, 8-state):
---------------------------GGGGGGHHHHHHHHHHHHTTSS-HHHHHHHHHHHHHHTTS-HHHHHHHIIIIIHHHHHHHHT-TTTGGGS-HHHHHHHHHHHHTPPPP-GGGTS-HHHHHHHHHHHHHHHHHTT-

Organism: NCBI:txid1191305

Sequence (142 aa):
MKKLILASTTLFSGLAIACGAHVHNTLPHYENYTESLVAMSVCKVNNHISEEQSAVWFKKLAWVANGTDEELFEHYTHFAVEHVNKISLDEEMLPKWNQNYCEEQFFDVMAMDQVVLEDLYDAQELADRDFNRQIKMTGETS

pLDDT: mean 79.93, std 19.21, range [33.59, 98.0]

Foldseek 3Di:
DDDDDPPPPPDDPPPPPVVPPPPLPLPVLLVVCLVVLLLLLLCVVVVLDDPVLSVVLLVLSCQQAVHDSVSNVSVCVPRNPVVNVVQSPDPVNSVVSDNVVSVVSSVVSVPHHHDDCVVPDDPVRVVVVVVVVVVVVVVVVD